Protein AF-R7RSU1-F1 (afdb_monomer_lite)

Radius of gyration: 16.65 Å; chains: 1; bounding box: 39×37×42 Å

Sequence (60 aa):
MKKRRSNGYSESYVNPLDELDYERFSELRENGYSDNDIARELKVSEKFIKRLRQETKKYL

Structure (mmCIF, N/CA/C/O backbone):
data_AF-R7RSU1-F1
#
_entry.id   AF-R7RSU1-F1
#
loop_
_atom_site.group_PDB
_atom_site.id
_atom_site.type_symbol
_atom_site.label_atom_id
_atom_site.label_alt_id
_atom_site.label_comp_id
_atom_site.label_asym_id
_atom_site.label_entity_id
_atom_site.label_seq_id
_atom_site.pdbx_PDB_ins_code
_atom_site.Cartn_x
_atom_site.Cartn_y
_atom_site.Cartn_z
_atom_site.occupancy
_atom_site.B_iso_or_equiv
_atom_site.auth_seq_id
_atom_site.auth_comp_id
_atom_site.auth_asym_id
_atom_site.auth_atom_id
_atom_site.pdbx_PDB_model_num
ATOM 1 N N . MET A 1 1 ? 30.667 -27.657 -29.602 1.00 47.75 1 MET A N 1
ATOM 2 C CA . MET A 1 1 ? 30.530 -26.182 -29.554 1.00 47.75 1 MET A CA 1
ATOM 3 C C . MET A 1 1 ? 29.571 -25.813 -28.424 1.00 47.75 1 MET A C 1
ATOM 5 O O . MET A 1 1 ? 28.429 -26.254 -28.454 1.00 47.75 1 MET A O 1
ATOM 9 N N . LYS A 1 2 ? 30.029 -25.105 -27.380 1.00 49.12 2 LYS A N 1
ATOM 10 C CA . LYS A 1 2 ? 29.194 -24.737 -26.219 1.00 49.12 2 LYS A CA 1
ATOM 11 C C . LYS A 1 2 ? 28.332 -23.514 -26.577 1.00 49.12 2 LYS A C 1
ATOM 13 O O . LYS A 1 2 ? 28.877 -22.435 -26.787 1.00 49.12 2 LYS A O 1
ATOM 18 N N . LYS A 1 3 ? 27.004 -23.674 -26.664 1.00 56.34 3 LYS A N 1
ATOM 19 C CA . LYS A 1 3 ? 26.061 -22.554 -26.852 1.00 56.34 3 LYS A CA 1
ATOM 20 C C . LYS A 1 3 ? 26.042 -21.710 -25.573 1.00 56.34 3 LYS A C 1
ATOM 22 O O . LYS A 1 3 ? 25.613 -22.186 -24.524 1.00 56.34 3 LYS A O 1
ATOM 27 N N . ARG A 1 4 ? 26.553 -20.478 -25.651 1.00 57.69 4 ARG A N 1
ATOM 28 C CA . ARG A 1 4 ? 26.511 -19.499 -24.557 1.00 57.69 4 ARG A CA 1
ATOM 29 C C . ARG A 1 4 ? 25.046 -19.128 -24.322 1.00 57.69 4 ARG A C 1
ATOM 31 O O . ARG A 1 4 ? 24.407 -18.573 -25.207 1.00 57.69 4 ARG A O 1
ATOM 38 N N . ARG A 1 5 ? 24.511 -19.475 -23.150 1.00 58.47 5 ARG A N 1
ATOM 39 C CA . ARG A 1 5 ? 23.226 -18.962 -22.664 1.00 58.47 5 ARG A CA 1
ATOM 40 C C . ARG A 1 5 ? 23.431 -17.484 -22.346 1.00 58.47 5 ARG A C 1
ATOM 42 O O . ARG A 1 5 ? 24.021 -17.155 -21.322 1.00 58.47 5 ARG A O 1
ATOM 49 N N . SER A 1 6 ? 23.029 -16.603 -23.253 1.00 54.53 6 SER A N 1
ATOM 50 C CA . SER A 1 6 ? 22.934 -15.177 -22.970 1.00 54.53 6 SER A CA 1
ATOM 51 C C . SER A 1 6 ? 21.732 -14.964 -22.052 1.00 54.53 6 SER A C 1
ATOM 53 O O . SER A 1 6 ? 20.606 -14.821 -22.523 1.00 54.53 6 SER A O 1
ATOM 55 N N . ASN A 1 7 ? 21.964 -14.966 -20.739 1.00 53.88 7 ASN A N 1
ATOM 56 C CA . ASN A 1 7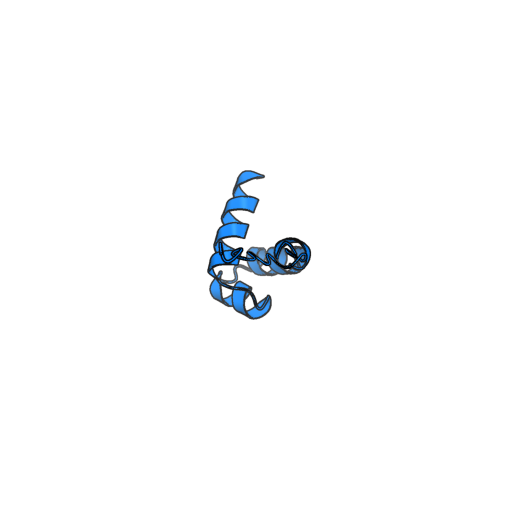 ? 21.069 -14.280 -19.813 1.00 53.88 7 ASN A CA 1
ATOM 57 C C . ASN A 1 7 ? 21.240 -12.780 -20.076 1.00 53.88 7 ASN A C 1
ATOM 59 O O . ASN A 1 7 ? 22.034 -12.113 -19.420 1.00 53.88 7 ASN A O 1
ATOM 63 N N . GLY A 1 8 ? 20.548 -12.275 -21.097 1.00 48.34 8 GLY A N 1
ATOM 64 C CA . GLY A 1 8 ? 20.355 -10.846 -21.289 1.00 48.34 8 GLY A CA 1
ATOM 65 C C . GLY A 1 8 ? 19.384 -10.359 -20.225 1.00 48.34 8 GLY A C 1
ATOM 66 O O . GLY A 1 8 ? 18.193 -10.248 -20.488 1.00 48.34 8 GLY A O 1
ATOM 67 N N . TYR A 1 9 ? 19.879 -10.155 -19.005 1.00 50.47 9 TYR A N 1
ATOM 68 C CA . TYR A 1 9 ? 19.161 -9.372 -18.010 1.00 50.47 9 TYR A CA 1
ATOM 69 C C . TYR A 1 9 ? 19.300 -7.921 -18.467 1.00 50.47 9 TYR A C 1
ATOM 71 O O . TYR A 1 9 ? 20.367 -7.326 -18.339 1.00 50.47 9 TYR A O 1
ATOM 79 N N . SER A 1 10 ? 18.273 -7.420 -19.151 1.00 54.12 10 SER A N 1
ATOM 80 C CA . SER A 1 10 ? 18.235 -6.060 -19.676 1.00 54.12 10 SER A CA 1
ATOM 81 C C . SER A 1 10 ? 18.391 -5.051 -18.540 1.00 54.12 10 SER A C 1
ATOM 83 O O . SER A 1 10 ? 17.728 -5.135 -17.505 1.00 54.12 10 SER A O 1
ATOM 85 N N . GLU A 1 11 ? 19.295 -4.114 -18.777 1.00 56.19 11 GLU A N 1
ATOM 86 C CA . GLU A 1 11 ? 19.873 -3.113 -17.884 1.00 56.19 11 GLU A CA 1
ATOM 87 C C . GLU A 1 11 ? 18.911 -1.957 -17.565 1.00 56.19 11 GLU A C 1
ATOM 89 O O . GLU A 1 11 ? 19.201 -0.788 -17.787 1.00 56.19 11 GLU A O 1
ATOM 94 N N . SER A 1 12 ? 17.732 -2.281 -17.044 1.00 53.41 12 SER A N 1
ATOM 95 C CA . SER A 1 12 ? 16.783 -1.284 -16.544 1.00 53.41 12 SER A CA 1
ATOM 96 C C . SER A 1 12 ? 15.859 -1.927 -15.517 1.00 53.41 12 SER A C 1
ATOM 98 O O . SER A 1 12 ? 14.645 -2.010 -15.703 1.00 53.41 12 SER A O 1
ATOM 100 N N . TYR A 1 13 ? 16.437 -2.449 -14.434 1.00 48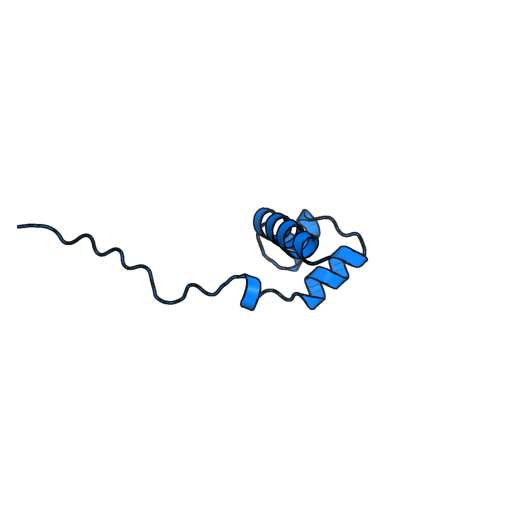.81 13 TYR A N 1
ATOM 101 C CA . TYR A 1 13 ? 15.649 -2.793 -13.255 1.00 48.81 13 TYR A CA 1
ATOM 102 C C . TYR A 1 13 ? 15.270 -1.479 -12.567 1.00 48.81 13 TYR A C 1
ATOM 104 O O . TYR A 1 13 ? 15.895 -1.075 -11.591 1.00 48.81 13 TYR A O 1
ATOM 112 N N . VAL A 1 14 ? 14.296 -0.769 -13.141 1.00 52.41 14 VAL A N 1
ATOM 113 C CA . VAL A 1 14 ? 13.660 0.360 -12.471 1.00 52.41 14 VAL A CA 1
ATOM 114 C C . VAL A 1 14 ? 12.998 -0.235 -11.243 1.00 52.41 14 VAL A C 1
ATOM 116 O O . VAL A 1 14 ? 12.150 -1.126 -11.356 1.00 52.41 14 VAL A O 1
ATOM 119 N N . ASN A 1 15 ? 13.462 0.167 -10.062 1.00 57.34 15 ASN A N 1
ATOM 120 C CA . ASN A 1 15 ? 12.799 -0.229 -8.840 1.00 57.34 15 ASN A CA 1
ATOM 121 C C . ASN A 1 15 ? 11.374 0.325 -8.950 1.00 57.34 15 ASN A C 1
ATOM 123 O O . ASN A 1 15 ? 11.224 1.538 -9.065 1.00 57.34 15 ASN A O 1
ATOM 127 N N . PRO A 1 16 ? 10.318 -0.504 -8.938 1.00 57.66 16 PRO A N 1
ATOM 128 C CA . PRO A 1 16 ? 8.964 0.015 -9.094 1.00 57.66 16 PRO A CA 1
ATOM 129 C C . PRO A 1 16 ? 8.577 0.961 -7.946 1.00 57.66 16 PRO A C 1
ATOM 131 O O . PRO A 1 16 ? 7.561 1.633 -8.029 1.00 57.66 16 PRO A O 1
ATOM 134 N N . LEU A 1 17 ? 9.376 0.995 -6.870 1.00 60.50 17 LEU A N 1
ATOM 135 C CA . LEU A 1 17 ? 9.282 1.958 -5.776 1.00 60.50 17 LEU A CA 1
ATOM 136 C C . LEU A 1 17 ? 9.802 3.358 -6.154 1.00 60.50 17 LEU A C 1
ATOM 138 O O . LEU A 1 17 ? 9.328 4.321 -5.572 1.00 60.50 17 LEU A O 1
ATOM 142 N N . ASP A 1 18 ? 10.721 3.484 -7.118 1.00 60.84 18 ASP A N 1
ATOM 143 C CA . ASP A 1 18 ? 11.255 4.783 -7.567 1.00 60.84 18 ASP A CA 1
ATOM 144 C C . ASP A 1 18 ? 10.266 5.527 -8.483 1.00 60.84 18 ASP A C 1
ATOM 146 O O . ASP A 1 18 ? 10.284 6.753 -8.543 1.00 60.84 18 ASP A O 1
ATOM 150 N N . GLU A 1 19 ? 9.379 4.797 -9.172 1.00 62.66 19 GLU A N 1
ATOM 151 C CA . GLU A 1 19 ? 8.272 5.366 -9.963 1.00 62.66 19 GLU A CA 1
ATOM 152 C C . GLU A 1 19 ? 6.939 5.386 -9.202 1.00 62.66 19 GLU A C 1
ATOM 154 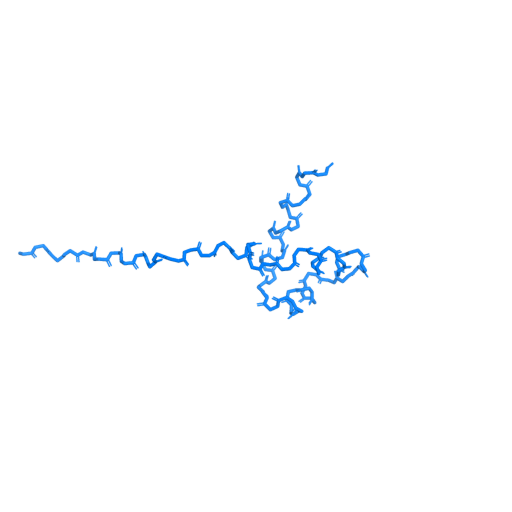O O . GLU A 1 19 ? 5.943 5.906 -9.712 1.00 62.66 19 GLU A O 1
ATOM 159 N N . LEU A 1 20 ? 6.884 4.809 -7.996 1.00 70.06 20 LEU A N 1
ATOM 160 C CA . LEU A 1 20 ? 5.658 4.834 -7.217 1.00 70.06 20 LEU A CA 1
ATOM 161 C C . LEU A 1 20 ? 5.472 6.214 -6.602 1.00 70.06 20 LEU A C 1
ATOM 163 O O . LEU A 1 20 ? 6.311 6.692 -5.839 1.00 70.06 20 LEU A O 1
ATOM 167 N N . ASP A 1 21 ? 4.310 6.796 -6.860 1.00 76.69 21 ASP A N 1
ATOM 168 C CA . ASP A 1 21 ? 3.844 7.973 -6.148 1.00 76.69 21 ASP A CA 1
ATOM 169 C C . ASP A 1 21 ? 3.534 7.603 -4.683 1.00 76.69 21 ASP A C 1
ATOM 171 O O . ASP A 1 21 ? 2.435 7.169 -4.321 1.00 76.69 21 ASP A O 1
ATOM 175 N N . TYR A 1 22 ? 4.569 7.685 -3.845 1.00 77.56 22 TYR A N 1
ATOM 176 C CA . TYR A 1 22 ? 4.503 7.390 -2.416 1.00 77.56 22 TYR A CA 1
ATOM 177 C C . TYR A 1 22 ? 3.578 8.349 -1.667 1.00 77.56 22 TYR A C 1
ATOM 179 O O . TYR A 1 22 ? 2.938 7.925 -0.702 1.00 77.56 22 TYR A O 1
ATOM 187 N N . GLU A 1 23 ? 3.489 9.607 -2.108 1.00 82.62 23 GLU A N 1
ATOM 188 C CA . GLU A 1 23 ? 2.551 10.580 -1.544 1.00 82.62 23 GLU A CA 1
ATOM 189 C C . GLU A 1 23 ? 1.127 10.091 -1.782 1.00 82.62 23 GLU A C 1
ATOM 191 O O . GLU A 1 23 ? 0.367 9.900 -0.829 1.00 82.62 23 GLU A O 1
ATOM 196 N N . ARG A 1 24 ? 0.811 9.726 -3.028 1.00 83.50 24 ARG A N 1
ATOM 197 C CA . ARG A 1 24 ? -0.501 9.188 -3.384 1.00 83.50 24 ARG A CA 1
ATOM 198 C C . ARG A 1 24 ? -0.825 7.882 -2.662 1.00 83.50 24 ARG A C 1
ATOM 200 O O . ARG A 1 24 ? -1.950 7.692 -2.204 1.00 83.50 24 ARG A O 1
ATOM 207 N N . PHE A 1 25 ? 0.146 6.979 -2.519 1.00 86.19 25 PHE A N 1
ATOM 208 C CA . PHE A 1 25 ? -0.017 5.764 -1.717 1.00 86.19 25 PHE A CA 1
ATOM 209 C C . PHE A 1 25 ? -0.362 6.083 -0.254 1.00 86.19 25 PHE A C 1
ATOM 211 O O . PHE A 1 25 ? -1.272 5.466 0.308 1.00 86.19 25 PHE A O 1
ATOM 218 N N . SER A 1 26 ? 0.352 7.033 0.359 1.00 85.56 26 SER A N 1
ATOM 219 C CA . SER A 1 26 ? 0.126 7.438 1.747 1.00 85.56 26 SER A CA 1
ATOM 220 C C . SER A 1 26 ? -1.254 8.063 1.923 1.00 85.56 26 SER A C 1
ATOM 222 O O . SER A 1 26 ? -1.998 7.627 2.798 1.00 85.56 26 SER A O 1
ATOM 224 N N . GLU A 1 27 ? -1.643 8.987 1.040 1.00 89.19 27 GLU A N 1
ATOM 225 C CA . GLU A 1 27 ? -2.972 9.60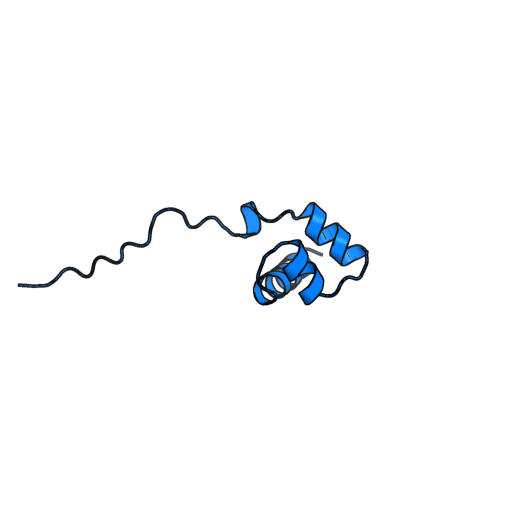4 1.041 1.00 89.19 27 GLU A CA 1
ATOM 226 C C . GLU A 1 27 ? -4.080 8.551 0.980 1.00 89.19 27 GLU A C 1
ATOM 228 O O . GLU A 1 27 ? -4.982 8.534 1.817 1.00 89.19 27 GLU A O 1
ATOM 233 N N . LEU A 1 28 ? -4.031 7.641 0.003 1.00 90.19 28 LEU A N 1
ATOM 234 C CA . LEU A 1 28 ? -5.068 6.621 -0.161 1.00 90.19 28 LEU A CA 1
ATOM 235 C C . LEU A 1 28 ? -5.127 5.687 1.054 1.00 90.19 28 LEU A C 1
ATOM 237 O O . LEU A 1 28 ? -6.205 5.289 1.496 1.00 90.19 28 LEU A O 1
ATOM 241 N N . ARG A 1 29 ? -3.972 5.357 1.633 1.00 87.69 29 ARG A N 1
ATOM 242 C CA . ARG A 1 29 ? -3.908 4.546 2.847 1.00 87.69 29 ARG A CA 1
ATOM 243 C C . ARG A 1 29 ? -4.523 5.266 4.049 1.00 87.69 29 ARG A C 1
ATOM 245 O O . ARG A 1 29 ? -5.281 4.638 4.784 1.00 87.69 29 ARG A O 1
ATOM 252 N N . GLU A 1 30 ? -4.203 6.540 4.263 1.00 89.06 30 GLU A N 1
ATOM 253 C CA . GLU A 1 30 ? -4.750 7.348 5.364 1.00 89.06 30 GLU A CA 1
ATOM 254 C C . GLU A 1 30 ? -6.256 7.573 5.221 1.00 89.06 30 GLU A C 1
ATOM 256 O O . GLU A 1 30 ? -6.984 7.538 6.210 1.00 89.06 30 GLU A O 1
ATOM 261 N N . ASN A 1 31 ? -6.742 7.682 3.984 1.00 91.19 31 ASN A N 1
ATOM 262 C CA . ASN A 1 31 ? -8.170 7.715 3.674 1.00 91.19 31 ASN A CA 1
ATOM 263 C C . ASN A 1 31 ? -8.873 6.350 3.844 1.00 91.19 31 ASN A C 1
ATOM 265 O O . ASN A 1 31 ? -10.085 6.256 3.661 1.00 91.19 31 ASN A O 1
ATOM 269 N N . GLY A 1 32 ? -8.144 5.285 4.196 1.00 91.31 32 GLY A N 1
ATOM 270 C CA . GLY A 1 32 ? -8.714 3.971 4.500 1.00 91.31 32 GLY A CA 1
ATOM 271 C C . GLY A 1 32 ? -9.066 3.118 3.279 1.00 91.31 32 GLY A C 1
ATOM 272 O O . GLY A 1 32 ? -9.837 2.166 3.415 1.00 91.31 32 GLY A O 1
ATOM 273 N N . TYR A 1 33 ? -8.511 3.419 2.100 1.00 92.31 33 TYR A N 1
ATOM 274 C CA . TYR A 1 33 ? -8.730 2.605 0.902 1.00 92.31 33 TYR A CA 1
ATOM 275 C C . TYR A 1 33 ? -8.162 1.189 1.065 1.00 92.31 33 TYR A C 1
ATOM 277 O O . TYR A 1 33 ? -7.169 0.949 1.764 1.00 92.31 33 TYR A O 1
ATOM 285 N N . SER A 1 34 ? -8.797 0.225 0.394 1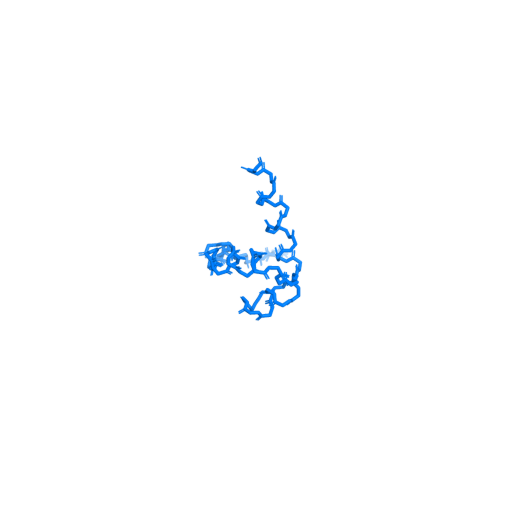.00 92.12 34 SER A N 1
ATOM 286 C CA . SER A 1 34 ? -8.321 -1.156 0.388 1.00 92.12 34 SER A CA 1
ATOM 287 C C . SER A 1 34 ? -7.067 -1.303 -0.480 1.00 92.12 34 SER A C 1
ATOM 289 O O . SER A 1 34 ? -6.855 -0.552 -1.431 1.00 92.12 34 SER A O 1
ATOM 291 N N . ASP A 1 35 ? -6.245 -2.318 -0.202 1.00 89.00 35 ASP A N 1
ATOM 292 C CA . ASP A 1 35 ? -5.032 -2.578 -0.993 1.00 89.00 35 ASP A CA 1
ATOM 293 C C . ASP A 1 35 ? -5.340 -2.818 -2.481 1.00 89.00 35 ASP A C 1
ATOM 295 O O . ASP A 1 35 ? -4.512 -2.516 -3.339 1.00 89.00 35 ASP A O 1
ATOM 299 N N . ASN A 1 36 ? -6.528 -3.349 -2.795 1.00 91.94 36 ASN A N 1
ATOM 300 C CA . ASN A 1 36 ? -6.954 -3.580 -4.173 1.00 91.94 36 ASN A CA 1
ATOM 301 C C . ASN A 1 36 ? -7.276 -2.263 -4.889 1.00 91.94 36 ASN A C 1
ATOM 303 O O . ASN A 1 36 ? -6.876 -2.084 -6.037 1.00 91.94 36 ASN A O 1
ATOM 307 N N . ASP A 1 37 ? -7.944 -1.333 -4.205 1.00 91.81 37 ASP A N 1
ATOM 308 C CA . ASP A 1 37 ? -8.290 -0.025 -4.768 1.00 91.81 37 ASP A CA 1
ATOM 309 C C . ASP A 1 37 ? -7.034 0.819 -4.990 1.00 91.81 37 ASP A C 1
ATOM 311 O O . ASP A 1 37 ? -6.840 1.372 -6.070 1.00 91.81 37 ASP A O 1
ATOM 315 N N . ILE A 1 38 ? -6.124 0.816 -4.013 1.00 90.88 38 ILE A N 1
ATOM 316 C CA . ILE A 1 38 ? -4.819 1.479 -4.111 1.00 90.88 38 ILE A CA 1
ATOM 317 C C . ILE A 1 38 ? -4.015 0.914 -5.287 1.00 90.88 38 ILE A C 1
ATOM 319 O O . ILE A 1 38 ? -3.427 1.664 -6.063 1.00 90.88 38 ILE A O 1
ATOM 323 N N . ALA A 1 39 ? -4.003 -0.411 -5.451 1.00 90.19 39 ALA A N 1
ATOM 324 C CA . ALA A 1 39 ? -3.303 -1.059 -6.554 1.00 90.19 39 ALA A CA 1
ATOM 325 C C . ALA A 1 39 ? -3.865 -0.648 -7.923 1.00 90.19 39 ALA A C 1
ATOM 327 O O . ALA A 1 39 ? -3.097 -0.414 -8.855 1.00 90.19 39 ALA A O 1
ATOM 328 N N . ARG A 1 40 ? -5.193 -0.522 -8.044 1.00 89.75 40 ARG A N 1
ATOM 329 C CA . ARG A 1 40 ? -5.849 -0.054 -9.276 1.00 89.75 40 ARG A CA 1
ATOM 330 C C . ARG A 1 40 ? -5.523 1.403 -9.578 1.00 89.75 40 ARG A C 1
ATOM 332 O O . ARG A 1 40 ? -5.183 1.705 -10.719 1.00 89.75 40 ARG A O 1
ATOM 339 N N . GLU A 1 41 ? -5.593 2.268 -8.570 1.00 88.19 41 GLU A N 1
ATOM 340 C CA . GLU A 1 41 ? -5.316 3.703 -8.698 1.00 88.19 41 GLU A CA 1
ATOM 341 C C . GLU A 1 41 ? -3.864 3.947 -9.128 1.00 88.19 41 GLU A C 1
ATOM 343 O O . GLU A 1 41 ? -3.598 4.680 -10.078 1.00 88.19 41 GLU A O 1
ATOM 348 N N . LEU A 1 42 ? -2.922 3.242 -8.496 1.00 85.94 42 LEU A N 1
ATOM 349 C CA . LEU A 1 42 ? -1.492 3.342 -8.792 1.00 85.94 42 LEU A CA 1
ATOM 350 C C . LEU A 1 42 ? -1.057 2.473 -9.984 1.00 85.94 42 LEU A C 1
ATOM 352 O O . LEU A 1 42 ? 0.118 2.457 -10.334 1.00 85.94 42 LEU A O 1
ATOM 356 N N . LYS A 1 43 ? -1.987 1.744 -10.620 1.00 86.94 43 LYS A N 1
ATOM 357 C CA . LYS A 1 43 ? -1.732 0.821 -11.745 1.00 86.94 43 LYS A CA 1
ATOM 358 C C . LYS A 1 43 ? -0.624 -0.203 -11.465 1.00 86.94 43 LYS A C 1
ATOM 360 O O . LYS A 1 43 ? 0.118 -0.606 -12.360 1.00 86.94 43 LYS A O 1
ATOM 365 N N . VAL A 1 44 ? -0.546 -0.668 -10.224 1.00 85.38 44 VAL A N 1
ATOM 366 C CA . VAL A 1 44 ? 0.408 -1.682 -9.764 1.00 85.38 44 VAL A CA 1
ATOM 367 C C . VAL A 1 44 ? -0.316 -2.951 -9.327 1.00 85.38 44 VAL A C 1
ATOM 369 O O . VAL A 1 44 ? -1.538 -3.013 -9.221 1.00 85.38 44 VAL A O 1
ATOM 372 N N . SER A 1 45 ? 0.441 -4.014 -9.060 1.00 88.38 45 SER A N 1
ATOM 373 C CA . SER A 1 45 ? -0.144 -5.243 -8.519 1.00 88.38 45 SER A CA 1
ATOM 374 C C . SER A 1 45 ? -0.505 -5.098 -7.035 1.00 88.38 45 SER A C 1
ATOM 376 O O . SER A 1 45 ? 0.238 -4.507 -6.253 1.00 88.38 45 SER A O 1
ATOM 378 N N . GLU A 1 46 ? -1.584 -5.747 -6.598 1.00 89.31 46 GLU A N 1
ATOM 379 C CA . GLU A 1 46 ? -1.955 -5.802 -5.173 1.00 89.31 46 GLU A CA 1
ATOM 380 C C . GLU A 1 46 ? -0.832 -6.402 -4.304 1.00 89.31 46 GLU A C 1
ATOM 382 O O . GLU A 1 46 ? -0.600 -5.988 -3.169 1.00 89.31 46 GLU A O 1
ATOM 387 N N . LYS A 1 47 ? -0.071 -7.359 -4.852 1.00 88.62 47 LYS A N 1
ATOM 388 C CA . LYS A 1 47 ? 1.088 -7.956 -4.173 1.00 88.62 47 LYS A CA 1
ATOM 389 C C . LYS A 1 47 ? 2.178 -6.921 -3.882 1.00 88.62 47 LYS A C 1
ATOM 391 O O . LYS A 1 47 ? 2.829 -7.004 -2.842 1.00 88.62 47 LYS A O 1
ATOM 396 N N . PHE A 1 48 ? 2.369 -5.964 -4.786 1.00 86.62 48 PHE A N 1
ATOM 397 C CA . PHE A 1 48 ? 3.318 -4.872 -4.612 1.00 86.62 48 PHE A CA 1
ATOM 398 C C . PHE A 1 48 ? 2.874 -3.938 -3.480 1.00 86.62 48 PHE A C 1
ATOM 400 O O . PHE A 1 48 ? 3.654 -3.701 -2.561 1.00 86.62 48 PHE A O 1
ATOM 407 N N . ILE A 1 49 ? 1.595 -3.550 -3.449 1.00 88.81 49 ILE A N 1
ATOM 408 C CA . ILE A 1 49 ? 1.008 -2.760 -2.352 1.00 88.81 49 ILE A CA 1
ATOM 409 C C . ILE A 1 49 ? 1.157 -3.456 -0.991 1.00 88.81 49 ILE A C 1
ATOM 411 O O . ILE A 1 49 ? 1.584 -2.840 -0.013 1.00 88.81 49 ILE A O 1
ATOM 415 N N . LYS A 1 50 ? 0.894 -4.768 -0.921 1.00 89.50 50 LYS A N 1
ATOM 416 C CA . LYS A 1 50 ? 1.091 -5.5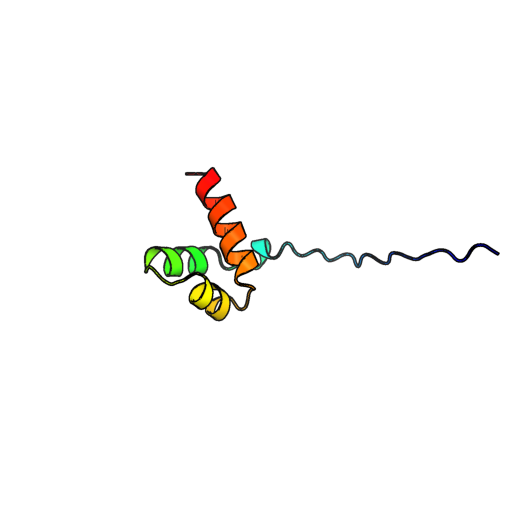56 0.310 1.00 89.50 50 LYS A CA 1
ATOM 417 C C . LYS A 1 50 ? 2.539 -5.535 0.791 1.00 89.50 50 LYS A C 1
ATOM 419 O O . LYS A 1 50 ? 2.781 -5.424 1.992 1.00 89.50 50 LYS A O 1
ATOM 424 N N . ARG A 1 51 ? 3.498 -5.638 -0.131 1.00 86.56 51 ARG A N 1
ATOM 425 C CA . ARG A 1 51 ? 4.927 -5.571 0.189 1.00 86.56 51 ARG A CA 1
ATOM 426 C C . ARG A 1 51 ? 5.320 -4.181 0.694 1.00 86.56 51 ARG A C 1
ATOM 428 O O . ARG A 1 51 ? 5.946 -4.093 1.743 1.00 86.56 51 ARG A O 1
ATOM 435 N N . LEU A 1 52 ? 4.870 -3.118 0.028 1.00 83.31 52 LEU A N 1
ATOM 436 C CA . LEU A 1 52 ? 5.052 -1.733 0.479 1.00 83.31 52 LEU A CA 1
ATOM 437 C C . LEU A 1 52 ? 4.531 -1.502 1.892 1.00 83.31 52 LEU A C 1
ATOM 439 O O . LEU A 1 52 ? 5.186 -0.864 2.711 1.00 83.31 52 LEU A O 1
ATOM 443 N N . ARG A 1 53 ? 3.358 -2.051 2.207 1.00 82.19 53 ARG A N 1
ATOM 444 C CA . ARG A 1 53 ? 2.766 -1.944 3.542 1.00 82.19 53 ARG A CA 1
ATOM 445 C C . ARG A 1 53 ? 3.624 -2.640 4.606 1.00 82.19 53 ARG A C 1
ATOM 447 O O . ARG A 1 53 ? 3.738 -2.149 5.726 1.00 82.19 53 ARG A O 1
ATOM 454 N N . GLN A 1 54 ? 4.230 -3.779 4.271 1.00 84.62 54 GLN A N 1
ATOM 455 C CA . GLN A 1 54 ? 5.152 -4.477 5.172 1.00 84.62 54 GLN A CA 1
ATOM 456 C C . GLN A 1 54 ? 6.463 -3.709 5.357 1.00 84.62 54 GLN A C 1
ATOM 458 O O . GLN A 1 54 ? 6.964 -3.631 6.476 1.00 84.62 54 GLN A O 1
ATOM 463 N N . GLU A 1 55 ? 6.996 -3.130 4.282 1.00 80.00 55 GLU A N 1
ATOM 464 C CA . GLU A 1 55 ? 8.226 -2.340 4.323 1.00 80.00 55 GLU A CA 1
ATOM 465 C C . GLU A 1 55 ? 8.018 -1.051 5.131 1.00 80.00 55 GLU A C 1
ATOM 467 O O . GLU A 1 55 ? 8.772 -0.802 6.063 1.00 80.00 55 GLU A O 1
ATOM 472 N N . THR A 1 56 ? 6.939 -0.303 4.889 1.00 73.62 56 THR A N 1
ATOM 473 C CA . THR A 1 56 ? 6.603 0.928 5.637 1.00 73.62 56 THR A CA 1
ATOM 474 C C . THR A 1 56 ? 6.329 0.679 7.122 1.00 73.62 56 THR A C 1
ATOM 476 O O . THR A 1 56 ? 6.765 1.462 7.960 1.00 73.62 56 THR A O 1
ATOM 479 N N . LYS A 1 57 ? 5.675 -0.434 7.489 1.00 72.94 57 LYS A N 1
ATOM 480 C CA . LYS A 1 57 ? 5.444 -0.800 8.900 1.00 72.94 57 LYS A CA 1
ATOM 481 C C . LYS A 1 57 ? 6.737 -1.104 9.668 1.00 72.94 57 LYS A C 1
ATOM 483 O O . LYS A 1 57 ? 6.726 -1.076 10.888 1.00 72.94 57 LYS A O 1
ATOM 488 N N . LYS A 1 58 ? 7.837 -1.422 8.982 1.00 64.50 58 LYS A N 1
ATOM 489 C CA . LYS A 1 58 ? 9.129 -1.712 9.623 1.00 64.50 58 LYS A CA 1
ATOM 490 C C . LYS A 1 58 ? 9.859 -0.444 10.094 1.00 64.50 58 LYS A C 1
ATOM 492 O O . LYS A 1 58 ? 10.775 -0.556 10.902 1.00 64.50 58 LYS A O 1
ATOM 497 N N . TYR A 1 59 ? 9.481 0.726 9.577 1.00 55.53 59 TYR A N 1
ATOM 498 C CA . TYR A 1 59 ? 10.125 2.016 9.859 1.00 55.53 59 TYR A CA 1
ATOM 499 C C . TYR A 1 59 ? 9.295 2.940 10.771 1.00 55.53 59 TYR A C 1
ATOM 501 O O . TYR A 1 59 ? 9.720 4.064 11.030 1.00 55.53 59 TYR A O 1
ATOM 509 N N . LEU A 1 60 ? 8.143 2.465 11.256 1.00 49.78 60 LEU A N 1
ATOM 510 C CA . LEU A 1 60 ? 7.304 3.083 12.290 1.00 49.78 60 LEU A CA 1
ATOM 511 C C . LEU A 1 60 ? 7.395 2.253 13.572 1.00 49.78 60 LEU A C 1
ATOM 513 O O . LEU A 1 60 ? 7.451 2.866 14.657 1.00 49.78 60 LEU A O 1
#

Organism: NCBI:txid941824

pLDDT: mean 74.67, std 15.84, range [47.75, 92.31]

Secondary structure (DSSP, 8-state):
----------S----TTTSS-HHHHHHHHHTT--HHHHHHHTTS-HHHHHHHHHHHHT--

Foldseek 3Di:
DDDDPPPCPDDDPPPVVVVFPVVLLVVCVVVPHDLVVSCVVRVHDSVVSVVVVVVVVVVD